Protein AF-A0A4S2S7C1-F1 (afdb_monomer_lite)

Structure (mmCIF, N/CA/C/O backbone):
data_AF-A0A4S2S7C1-F1
#
_entry.id   AF-A0A4S2S7C1-F1
#
loop_
_atom_site.group_PDB
_atom_site.id
_atom_site.type_symbol
_atom_site.label_atom_id
_atom_site.label_alt_id
_atom_site.label_comp_id
_atom_site.label_asym_id
_atom_site.label_entity_id
_atom_site.label_seq_id
_atom_site.pdbx_PDB_ins_code
_atom_site.Cartn_x
_atom_site.Cartn_y
_atom_site.Cartn_z
_atom_site.occupancy
_atom_site.B_iso_or_equiv
_atom_site.auth_seq_id
_atom_site.auth_comp_id
_atom_site.auth_asym_id
_atom_site.auth_atom_id
_atom_site.pdbx_PDB_model_num
ATOM 1 N N . MET A 1 1 ? -35.360 20.793 22.274 1.00 50.06 1 MET A N 1
ATOM 2 C CA . MET A 1 1 ? -34.956 19.412 21.941 1.00 50.06 1 MET A CA 1
ATOM 3 C C . MET A 1 1 ? -34.858 19.303 20.435 1.00 50.06 1 MET A C 1
ATOM 5 O O . MET A 1 1 ? -35.855 19.559 19.777 1.00 50.06 1 MET A O 1
ATOM 9 N N . ASN A 1 2 ? -33.637 19.078 19.943 1.00 40.66 2 ASN A N 1
ATOM 10 C CA . ASN A 1 2 ? -33.251 18.377 18.708 1.00 40.66 2 ASN A CA 1
ATOM 11 C C . ASN A 1 2 ? -31.873 18.893 18.276 1.00 40.66 2 ASN A C 1
ATOM 13 O O . ASN A 1 2 ? -31.754 19.742 17.398 1.00 40.66 2 ASN A O 1
ATOM 17 N N . SER A 1 3 ? -30.826 18.381 18.925 1.00 40.19 3 SER A N 1
ATOM 18 C CA . SER A 1 3 ? -29.478 18.445 18.367 1.00 40.19 3 SER A CA 1
ATOM 19 C C . SER A 1 3 ? -29.364 17.330 17.333 1.00 40.19 3 SER A C 1
ATOM 21 O O . SER A 1 3 ? -29.30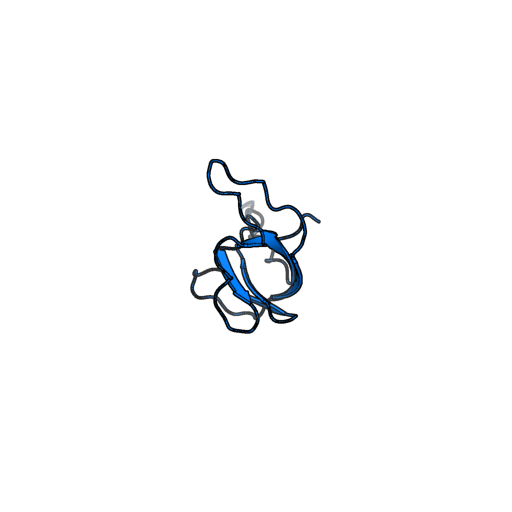4 16.156 17.689 1.00 40.19 3 SER A O 1
ATOM 23 N N . SER A 1 4 ? -29.382 17.699 16.053 1.00 45.31 4 SER A N 1
ATOM 24 C CA . SER A 1 4 ? -28.995 16.814 14.955 1.00 45.31 4 SER A CA 1
ATOM 25 C C . SER A 1 4 ? -27.488 16.588 15.056 1.00 45.31 4 SER A C 1
ATOM 27 O O . SER A 1 4 ? -26.705 17.422 14.606 1.00 45.31 4 SER A O 1
ATOM 29 N N . ALA A 1 5 ? -27.072 15.495 15.696 1.00 47.72 5 ALA A N 1
ATOM 30 C CA . ALA A 1 5 ? -25.692 15.041 15.611 1.00 47.72 5 ALA A CA 1
ATOM 31 C C . ALA A 1 5 ? -25.411 14.679 14.147 1.00 47.72 5 ALA A C 1
ATOM 33 O O . ALA A 1 5 ? -26.130 13.873 13.555 1.00 47.72 5 ALA A O 1
ATOM 34 N N . ALA A 1 6 ? -24.399 15.311 13.551 1.00 49.88 6 ALA A N 1
ATOM 35 C CA . ALA A 1 6 ? -23.864 14.879 12.267 1.00 49.88 6 ALA A CA 1
ATOM 36 C C . ALA A 1 6 ? -23.532 13.375 12.347 1.00 49.88 6 ALA A C 1
ATOM 38 O O . ALA A 1 6 ? -23.089 12.928 13.412 1.00 49.88 6 ALA A O 1
ATOM 39 N N . PRO A 1 7 ? -23.739 12.584 11.278 1.00 48.06 7 PRO A N 1
ATOM 40 C CA . PRO A 1 7 ? -23.293 11.198 11.284 1.00 48.06 7 PRO A CA 1
ATOM 41 C C . PRO A 1 7 ? -21.798 11.187 11.625 1.00 48.06 7 PRO A C 1
ATOM 43 O O . PRO A 1 7 ? -21.010 11.888 10.985 1.00 48.06 7 PRO A O 1
ATOM 46 N N . GLY A 1 8 ? -21.418 10.456 12.679 1.00 48.97 8 GLY A N 1
ATOM 47 C CA . GLY A 1 8 ? -20.011 10.241 13.016 1.00 48.97 8 GLY A CA 1
ATOM 48 C C . GLY A 1 8 ? -19.261 9.676 11.804 1.00 48.97 8 GLY A C 1
ATOM 49 O O . GLY A 1 8 ? -19.904 9.128 10.902 1.00 48.97 8 GLY A O 1
ATOM 50 N N . PRO A 1 9 ? -17.925 9.822 11.730 1.00 54.22 9 PRO A N 1
ATOM 51 C CA . PRO A 1 9 ? -17.177 9.284 10.601 1.00 54.22 9 PRO A CA 1
ATOM 52 C C . PRO A 1 9 ? -17.525 7.802 10.450 1.00 54.22 9 PRO A C 1
ATOM 54 O O . PRO A 1 9 ? -17.468 7.051 11.425 1.00 54.22 9 PRO A O 1
ATOM 57 N N . ALA A 1 10 ? -17.941 7.400 9.246 1.00 61.81 10 ALA A N 1
ATOM 58 C CA . ALA A 1 10 ? -18.124 5.991 8.932 1.00 61.81 10 ALA A CA 1
ATOM 59 C C . ALA A 1 10 ? -16.848 5.243 9.341 1.00 61.81 10 ALA A C 1
ATOM 61 O O . ALA A 1 10 ? -15.743 5.739 9.100 1.00 61.81 10 ALA A O 1
ATOM 62 N N . ALA A 1 11 ? -17.002 4.097 10.008 1.00 73.31 11 ALA A N 1
ATOM 63 C CA . ALA A 1 11 ? -15.862 3.289 10.418 1.00 73.31 11 ALA A CA 1
ATOM 64 C C . ALA A 1 11 ? -14.971 3.006 9.198 1.00 73.31 11 ALA A C 1
ATOM 66 O O . ALA A 1 11 ? -15.478 2.722 8.108 1.00 73.31 11 ALA A O 1
ATOM 67 N N . ALA A 1 12 ? -13.655 3.139 9.373 1.00 81.75 12 ALA A N 1
ATOM 68 C CA . ALA A 1 12 ? -12.702 2.845 8.313 1.00 81.75 12 ALA A CA 1
ATOM 69 C C . ALA A 1 12 ? -12.902 1.395 7.824 1.00 81.75 12 ALA A C 1
ATOM 71 O O . ALA A 1 12 ? -13.114 0.515 8.657 1.00 81.75 12 ALA A O 1
ATOM 72 N N . PRO A 1 13 ? -12.840 1.123 6.507 1.00 91.44 13 PRO A N 1
ATOM 73 C CA . PRO A 1 13 ? -12.889 -0.238 5.989 1.00 91.44 13 PRO A CA 1
ATOM 74 C C . PRO A 1 13 ? -11.845 -1.147 6.644 1.00 91.44 13 PRO A C 1
ATOM 76 O O . PRO A 1 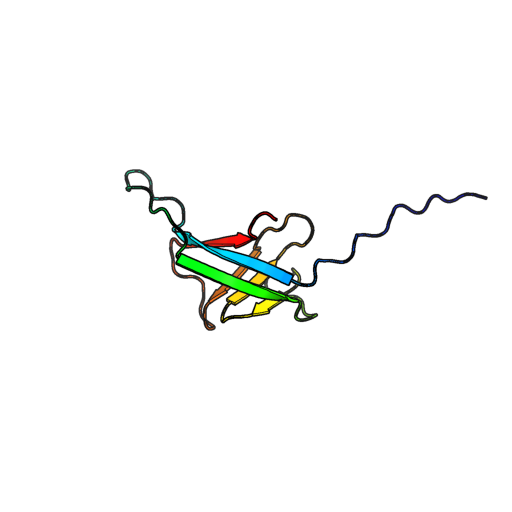13 ? -10.689 -0.752 6.799 1.00 91.44 13 PRO A O 1
ATOM 79 N N . ASP A 1 14 ? -12.239 -2.385 6.947 1.00 95.44 14 ASP A N 1
ATOM 80 C CA . ASP A 1 14 ? -11.360 -3.383 7.576 1.00 95.44 14 ASP A CA 1
ATOM 81 C C . ASP A 1 14 ? -10.357 -4.007 6.598 1.00 95.44 14 ASP A C 1
ATOM 83 O O . ASP A 1 14 ? -9.408 -4.677 7.009 1.00 95.44 14 ASP A O 1
ATOM 87 N N . ARG A 1 15 ? -10.572 -3.837 5.288 1.00 97.06 15 ARG A N 1
ATOM 88 C CA . ARG A 1 15 ? -9.721 -4.415 4.245 1.00 97.06 15 ARG A CA 1
ATOM 89 C C . ARG A 1 15 ? -9.715 -3.595 2.965 1.00 97.06 15 ARG A C 1
ATOM 91 O O . ARG A 1 15 ? -10.728 -3.002 2.592 1.00 97.06 15 ARG A O 1
ATOM 98 N N . TYR A 1 16 ? -8.604 -3.682 2.245 1.00 98.12 16 TYR A N 1
ATOM 99 C CA . TYR A 1 16 ? -8.437 -3.129 0.906 1.00 98.12 16 TYR A CA 1
ATOM 100 C C . TYR A 1 16 ? -7.755 -4.128 -0.017 1.00 98.12 16 TYR A C 1
ATOM 102 O O . TYR A 1 16 ? -6.988 -4.981 0.419 1.00 98.12 16 TYR A O 1
ATOM 110 N N . THR A 1 17 ? -8.009 -3.981 -1.314 1.00 98.31 17 THR A N 1
ATOM 111 C CA . THR A 1 17 ? -7.153 -4.570 -2.343 1.00 98.31 17 THR A CA 1
ATOM 112 C C . THR A 1 17 ? -6.169 -3.503 -2.800 1.00 98.31 17 THR A C 1
ATOM 114 O O . THR A 1 17 ? -6.586 -2.478 -3.336 1.00 98.31 17 THR A O 1
ATOM 117 N N . VAL A 1 18 ? -4.878 -3.730 -2.579 1.00 98.12 18 VAL A N 1
ATOM 118 C CA . VAL A 1 18 ? -3.791 -2.863 -3.044 1.00 98.12 18 VAL A CA 1
ATOM 119 C C . VAL A 1 18 ? -3.238 -3.427 -4.346 1.00 98.12 18 VAL A C 1
ATOM 121 O O . VAL A 1 18 ? -3.001 -4.626 -4.477 1.00 98.12 18 VAL A O 1
ATOM 124 N N . VAL A 1 19 ? -3.028 -2.557 -5.326 1.00 97.88 19 VAL A N 1
ATOM 125 C CA . VAL A 1 19 ? -2.485 -2.896 -6.637 1.00 97.88 19 VAL A CA 1
ATOM 126 C C . VAL A 1 19 ? -1.176 -2.150 -6.831 1.00 97.88 19 VAL A C 1
ATOM 128 O O . VAL A 1 19 ? -1.143 -0.921 -6.790 1.00 97.88 19 VAL A O 1
ATOM 131 N N . LEU A 1 20 ? -0.105 -2.901 -7.077 1.00 96.81 20 LEU A N 1
ATOM 132 C CA . LEU A 1 20 ? 1.188 -2.362 -7.474 1.00 96.81 20 LEU A CA 1
ATOM 133 C C . LEU A 1 20 ? 1.266 -2.307 -8.994 1.00 96.81 20 LEU A C 1
ATOM 135 O O . LEU A 1 20 ? 0.960 -3.285 -9.687 1.00 96.81 20 LEU A O 1
ATOM 139 N N . ARG A 1 21 ? 1.686 -1.163 -9.519 1.00 95.25 21 ARG A N 1
ATOM 140 C CA . ARG A 1 21 ? 1.809 -0.904 -10.955 1.00 95.25 21 ARG A CA 1
ATOM 141 C C . ARG A 1 21 ? 3.107 -0.155 -11.227 1.00 95.25 21 ARG A C 1
ATOM 143 O O . ARG A 1 21 ? 3.653 0.462 -10.311 1.00 95.25 21 ARG A O 1
ATOM 150 N N . PRO A 1 22 ? 3.605 -0.162 -12.471 1.00 93.69 22 PRO A N 1
ATOM 151 C CA . PRO A 1 22 ? 4.639 0.783 -12.845 1.00 93.69 22 PRO A CA 1
ATOM 152 C C . PRO A 1 22 ? 4.112 2.210 -12.651 1.00 93.69 22 PRO A C 1
ATOM 154 O O . PRO A 1 22 ? 2.950 2.495 -12.950 1.00 93.69 22 PRO A O 1
ATOM 157 N N . GLY A 1 23 ? 4.968 3.090 -12.151 1.00 87.25 23 GLY A N 1
ATOM 158 C CA . GLY A 1 23 ? 4.731 4.523 -12.116 1.00 87.25 23 GLY A CA 1
ATOM 159 C C . GLY A 1 23 ? 4.703 5.121 -13.520 1.00 87.25 23 GLY A C 1
ATOM 160 O O . GLY A 1 23 ? 4.914 4.434 -14.527 1.00 87.25 23 GLY A O 1
ATOM 161 N N . LEU A 1 24 ? 4.424 6.422 -13.587 1.00 79.69 24 LEU A N 1
ATOM 162 C CA . LEU A 1 24 ? 4.467 7.148 -14.852 1.00 79.69 24 LEU A CA 1
ATOM 163 C C . LEU A 1 24 ? 5.857 7.015 -15.478 1.00 79.69 24 LEU A C 1
ATOM 165 O O . LEU A 1 24 ? 6.871 7.014 -14.784 1.00 79.69 24 LEU A O 1
ATOM 169 N N . ALA A 1 25 ? 5.890 6.873 -16.802 1.00 73.69 25 ALA A N 1
ATOM 170 C CA . ALA A 1 25 ? 7.154 6.922 -17.512 1.00 73.69 25 ALA A CA 1
ATOM 171 C C . ALA A 1 25 ? 7.748 8.327 -17.394 1.00 73.69 25 ALA A C 1
ATOM 173 O O . ALA A 1 25 ? 7.025 9.321 -17.500 1.00 73.69 25 ALA A O 1
ATOM 174 N N . GLU A 1 26 ? 9.067 8.381 -17.242 1.00 73.44 26 GLU A N 1
ATOM 175 C CA . GLU A 1 26 ? 9.823 9.618 -17.389 1.00 73.44 26 GLU A CA 1
ATOM 176 C C . GLU A 1 26 ? 9.531 10.270 -18.754 1.00 73.44 26 GLU A C 1
ATOM 178 O O . GLU A 1 26 ? 9.232 9.560 -19.727 1.00 73.44 26 GLU A O 1
ATOM 183 N N . PRO A 1 27 ? 9.633 11.604 -18.872 1.00 72.44 27 PRO A N 1
ATOM 184 C CA . PRO A 1 27 ? 9.429 12.303 -20.136 1.00 72.44 27 PRO A CA 1
ATOM 185 C C . PRO A 1 27 ? 10.290 11.706 -21.264 1.00 72.44 27 PRO A C 1
ATOM 187 O O . PRO A 1 27 ? 11.513 11.653 -21.167 1.00 72.44 27 PRO A O 1
ATOM 190 N N . GLY A 1 28 ? 9.647 11.243 -22.342 1.00 72.88 28 GLY A N 1
ATOM 191 C CA . GLY A 1 28 ? 10.310 10.581 -23.479 1.00 72.88 28 GLY A CA 1
ATOM 192 C C . GLY A 1 28 ? 10.449 9.055 -23.360 1.00 72.88 28 GLY A C 1
ATOM 193 O O . GLY A 1 28 ? 10.875 8.406 -24.314 1.00 72.88 28 GLY A O 1
ATOM 194 N N . GLY A 1 29 ? 10.058 8.464 -22.228 1.00 68.38 29 GLY A N 1
ATOM 195 C CA . GLY A 1 29 ? 9.990 7.019 -22.028 1.00 68.38 29 GLY A CA 1
ATOM 196 C C . GLY A 1 29 ? 8.685 6.400 -22.539 1.00 68.38 29 GLY A C 1
ATOM 197 O O . GLY A 1 29 ? 7.630 7.034 -22.569 1.00 68.38 29 GLY A O 1
ATOM 198 N N . SER A 1 30 ? 8.733 5.118 -22.913 1.00 69.81 30 SER A N 1
ATOM 199 C CA . SER A 1 30 ? 7.511 4.362 -23.217 1.00 69.81 30 SER A CA 1
ATOM 200 C C . SER A 1 30 ? 6.728 4.072 -21.927 1.00 69.81 30 SER A C 1
ATOM 202 O O . SER A 1 30 ? 7.330 3.583 -20.966 1.00 69.81 30 SER A O 1
ATOM 204 N N . PRO A 1 31 ? 5.401 4.312 -21.885 1.00 68.88 31 PRO A N 1
ATOM 205 C CA . PRO A 1 31 ? 4.580 4.006 -20.719 1.00 68.88 31 PRO A CA 1
ATOM 206 C C . PRO A 1 31 ? 4.693 2.531 -20.342 1.00 68.88 31 PRO A C 1
ATOM 208 O O . PRO A 1 31 ? 4.319 1.653 -21.123 1.00 68.88 31 PRO A O 1
ATOM 211 N N . ARG A 1 32 ? 5.161 2.250 -19.125 1.00 75.50 32 ARG A N 1
ATOM 212 C CA . ARG A 1 32 ? 5.053 0.909 -18.553 1.00 75.50 32 ARG A CA 1
ATOM 213 C C . ARG A 1 32 ? 3.611 0.729 -18.088 1.00 75.50 32 ARG A C 1
ATOM 215 O O . ARG A 1 32 ? 3.102 1.520 -17.303 1.00 75.50 32 ARG A O 1
ATOM 222 N N . ARG A 1 33 ? 2.925 -0.278 -18.625 1.00 76.94 33 ARG A N 1
ATOM 223 C CA . ARG A 1 33 ? 1.518 -0.566 -18.317 1.00 76.94 33 ARG A CA 1
ATOM 224 C C . ARG A 1 33 ? 1.391 -1.948 -17.695 1.00 76.94 33 ARG A C 1
ATOM 226 O O . ARG A 1 33 ? 2.191 -2.830 -17.985 1.00 76.94 33 ARG A O 1
ATOM 233 N N . GLY A 1 34 ? 0.350 -2.127 -16.888 1.00 86.56 34 GLY A N 1
ATOM 234 C CA . GLY A 1 34 ? -0.023 -3.418 -16.315 1.00 86.56 34 GLY A CA 1
ATOM 235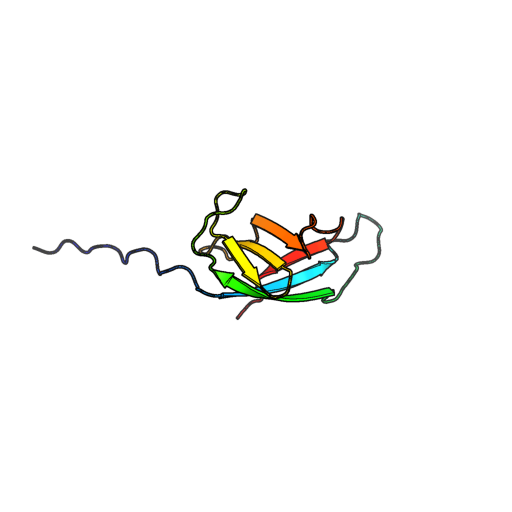 C C . GLY A 1 34 ? -0.107 -3.408 -14.793 1.00 86.56 34 GLY A C 1
ATOM 236 O O . GLY A 1 34 ? 0.160 -2.399 -14.141 1.00 86.56 34 GLY A O 1
ATOM 237 N N . VAL A 1 35 ? -0.522 -4.550 -14.253 1.00 92.06 35 VAL A N 1
ATOM 238 C CA . VAL A 1 35 ? -0.481 -4.864 -12.823 1.00 92.06 35 VAL A CA 1
ATOM 239 C C . VAL A 1 35 ? 0.762 -5.703 -12.574 1.00 92.06 35 VAL A C 1
ATOM 241 O O . VAL A 1 35 ? 0.989 -6.683 -13.278 1.00 92.06 35 VAL A O 1
ATOM 244 N N . LEU A 1 36 ? 1.564 -5.302 -11.592 1.00 93.75 36 LEU A N 1
ATOM 245 C CA . LEU A 1 36 ? 2.758 -6.034 -11.172 1.00 93.75 36 LEU A CA 1
ATOM 246 C C . LEU A 1 36 ? 2.420 -7.017 -10.054 1.00 93.75 36 LEU A C 1
ATOM 248 O O . LEU A 1 36 ? 2.888 -8.150 -10.060 1.00 93.75 36 LEU A O 1
ATOM 252 N N . ARG A 1 37 ? 1.585 -6.577 -9.107 1.00 95.06 37 ARG A N 1
ATOM 253 C CA . ARG A 1 37 ? 1.095 -7.381 -7.984 1.00 95.06 37 ARG A CA 1
ATOM 254 C C . ARG A 1 37 ? -0.253 -6.848 -7.523 1.00 95.06 37 ARG A C 1
ATOM 256 O O . ARG A 1 37 ? -0.512 -5.647 -7.596 1.00 95.06 37 ARG A O 1
ATOM 263 N N . THR A 1 38 ? -1.069 -7.740 -6.995 1.00 97.06 38 THR A N 1
ATOM 264 C CA . THR A 1 38 ? -2.254 -7.404 -6.212 1.00 97.06 38 THR A CA 1
ATOM 265 C C . THR A 1 38 ? -2.094 -8.041 -4.841 1.00 97.06 38 THR A C 1
ATOM 267 O O . THR A 1 38 ? -1.528 -9.129 -4.752 1.00 97.06 38 THR A O 1
ATOM 270 N N . ALA A 1 39 ? -2.535 -7.345 -3.799 1.00 98.00 39 ALA A N 1
ATOM 271 C CA . ALA A 1 39 ? -2.495 -7.833 -2.433 1.00 98.00 39 ALA A CA 1
ATOM 272 C C . ALA A 1 39 ? -3.787 -7.480 -1.693 1.00 98.00 39 ALA A C 1
ATOM 274 O O . ALA A 1 39 ? -4.223 -6.324 -1.719 1.00 98.00 39 ALA A O 1
ATOM 275 N N . LEU A 1 40 ? -4.383 -8.453 -1.012 1.00 98.44 40 LEU A N 1
ATOM 276 C CA . LEU A 1 40 ? -5.416 -8.190 -0.018 1.00 98.44 40 LEU A CA 1
ATOM 277 C C . LEU A 1 40 ? -4.752 -7.826 1.314 1.00 98.44 40 LEU A C 1
ATOM 279 O O . LEU A 1 40 ? -3.995 -8.615 1.875 1.00 98.44 40 LEU A O 1
ATOM 283 N N . VAL A 1 41 ? -5.065 -6.642 1.837 1.00 98.56 41 VAL A N 1
ATOM 284 C CA . VAL A 1 41 ? -4.529 -6.141 3.109 1.00 98.56 41 VAL A CA 1
ATOM 285 C C . VAL A 1 41 ? -5.657 -5.891 4.102 1.00 98.56 41 VAL A C 1
ATOM 287 O O . VAL A 1 41 ? -6.741 -5.441 3.721 1.00 98.56 41 VAL A O 1
ATOM 290 N N . GLN A 1 42 ? -5.410 -6.182 5.376 1.00 98.50 42 GLN A N 1
ATOM 291 C CA . GLN A 1 42 ? -6.379 -6.033 6.463 1.00 98.50 42 GLN A CA 1
ATOM 292 C C . GLN A 1 42 ? -5.882 -5.026 7.492 1.00 98.50 42 GLN A C 1
ATOM 294 O O . GLN A 1 42 ? -4.674 -4.904 7.696 1.00 98.50 42 GLN A O 1
ATOM 299 N N . ALA A 1 43 ? -6.809 -4.312 8.129 1.00 97.81 43 ALA A N 1
ATOM 300 C CA . ALA A 1 43 ? -6.491 -3.351 9.174 1.00 97.81 43 ALA A CA 1
ATOM 301 C C . ALA A 1 43 ? -5.721 -4.045 10.301 1.00 97.81 43 ALA A C 1
ATOM 303 O O . ALA A 1 43 ? -6.142 -5.090 10.797 1.00 97.81 43 ALA A O 1
ATOM 304 N N . THR A 1 44 ? -4.604 -3.458 10.723 1.00 97.50 44 THR A N 1
ATOM 305 C CA . THR A 1 44 ? -3.809 -4.006 11.831 1.00 97.50 44 THR A CA 1
ATOM 306 C C . THR A 1 44 ? -4.242 -3.457 13.188 1.00 97.50 44 THR A C 1
ATOM 308 O O . THR A 1 44 ? -3.793 -3.961 14.210 1.00 97.50 44 THR A O 1
ATOM 311 N N . GLY A 1 45 ? -5.083 -2.416 13.204 1.00 96.88 45 GLY A N 1
ATOM 312 C CA . GLY A 1 45 ? -5.451 -1.660 14.408 1.00 96.88 45 GLY A CA 1
ATOM 313 C C . GLY A 1 45 ? -4.434 -0.586 14.812 1.00 96.88 45 GLY A C 1
ATOM 314 O O . GLY A 1 45 ? -4.688 0.168 15.744 1.00 96.88 45 GLY A O 1
ATOM 315 N N . GLU A 1 46 ? -3.321 -0.479 14.084 1.00 97.25 46 GLU A N 1
ATOM 316 C CA . GLU A 1 46 ? -2.221 0.445 14.372 1.00 97.25 46 GLU A CA 1
ATOM 317 C C . GLU A 1 46 ? -2.179 1.597 13.361 1.00 97.25 46 GLU A C 1
ATOM 319 O O . GLU A 1 46 ? -2.704 1.493 12.249 1.00 97.25 46 GLU A O 1
ATOM 324 N N . PHE A 1 47 ? -1.500 2.683 13.726 1.00 97.06 47 PHE A N 1
ATOM 325 C CA . PHE A 1 47 ? -1.119 3.736 12.786 1.00 97.06 47 PHE A CA 1
ATOM 326 C C . PHE A 1 47 ? 0.284 3.478 12.250 1.00 97.06 47 PHE A C 1
ATOM 328 O O . PHE A 1 47 ? 1.176 3.021 12.967 1.00 97.06 47 PHE A O 1
ATOM 335 N N . GLY A 1 48 ? 0.478 3.767 10.970 1.00 96.75 48 GLY A N 1
ATOM 336 C CA . GLY A 1 48 ? 1.775 3.653 10.339 1.00 96.75 48 GLY A CA 1
ATOM 337 C C . GLY A 1 48 ? 2.622 4.917 10.428 1.00 96.75 48 GLY A C 1
ATOM 338 O O . GLY A 1 48 ? 2.266 5.897 11.082 1.00 96.75 48 GLY A O 1
ATOM 339 N N . ALA A 1 49 ? 3.774 4.890 9.760 1.00 95.06 49 ALA A N 1
ATOM 340 C CA . ALA A 1 49 ? 4.764 5.962 9.854 1.00 95.06 49 ALA A CA 1
ATOM 341 C C . ALA A 1 49 ? 4.291 7.251 9.165 1.00 95.06 49 ALA A C 1
ATOM 343 O O . ALA A 1 49 ? 4.738 8.335 9.534 1.00 95.06 49 ALA A O 1
ATOM 344 N N . SER A 1 50 ? 3.363 7.144 8.207 1.00 96.81 50 SER A N 1
ATOM 345 C CA . SER A 1 50 ? 2.712 8.303 7.587 1.00 96.81 50 SER A CA 1
ATOM 346 C C . SER A 1 50 ? 1.671 8.975 8.492 1.00 96.81 50 SER A C 1
ATOM 348 O O . SER A 1 50 ? 1.177 10.048 8.156 1.00 96.81 50 SER A O 1
ATOM 350 N N . GLY A 1 51 ? 1.317 8.361 9.629 1.00 97.31 51 GLY A N 1
ATOM 351 C CA . GLY A 1 51 ? 0.250 8.828 10.516 1.00 97.31 51 GLY A CA 1
ATOM 352 C C . GLY A 1 51 ? -1.155 8.362 10.116 1.00 97.31 51 GLY A C 1
ATOM 353 O O . GLY A 1 51 ? -2.122 8.746 10.770 1.00 97.31 51 GLY A O 1
ATOM 354 N N . TYR A 1 52 ? -1.282 7.519 9.088 1.00 97.69 52 TYR A N 1
ATOM 355 C CA . TYR A 1 52 ? -2.551 6.921 8.661 1.00 97.69 52 TYR A CA 1
ATOM 356 C C . TYR A 1 52 ? -2.705 5.474 9.154 1.00 97.69 52 TYR A C 1
ATOM 358 O O . TYR A 1 52 ? -1.702 4.835 9.486 1.00 97.69 52 TYR A O 1
ATOM 366 N N . PRO A 1 53 ? -3.939 4.936 9.231 1.00 98.19 53 PRO A N 1
ATOM 367 C CA . PRO A 1 53 ? -4.165 3.550 9.623 1.00 98.19 53 PRO A CA 1
ATOM 368 C C . PRO A 1 53 ? -3.374 2.569 8.756 1.00 98.19 53 PRO A C 1
ATOM 370 O O . PRO A 1 53 ? -3.317 2.699 7.530 1.00 98.19 53 PRO A O 1
ATOM 373 N N . ARG A 1 54 ? -2.775 1.578 9.412 1.00 98.50 54 ARG A N 1
ATOM 374 C CA . ARG A 1 54 ? -1.950 0.558 8.780 1.00 98.50 54 ARG A CA 1
ATOM 375 C C . ARG A 1 54 ? -2.774 -0.666 8.406 1.00 98.50 54 ARG A C 1
ATOM 377 O O . ARG A 1 54 ? -3.561 -1.192 9.194 1.00 98.50 54 ARG A O 1
ATOM 384 N N . TYR A 1 55 ? -2.513 -1.150 7.200 1.00 98.62 55 TYR A N 1
ATOM 385 C CA . TYR A 1 55 ? -3.065 -2.371 6.645 1.00 98.62 55 TYR A CA 1
ATOM 386 C C . TYR A 1 55 ? -1.931 -3.298 6.225 1.00 98.62 55 TYR A C 1
ATOM 388 O O . TYR A 1 55 ? -0.941 -2.839 5.659 1.00 98.62 55 TYR A O 1
ATOM 396 N N . ALA A 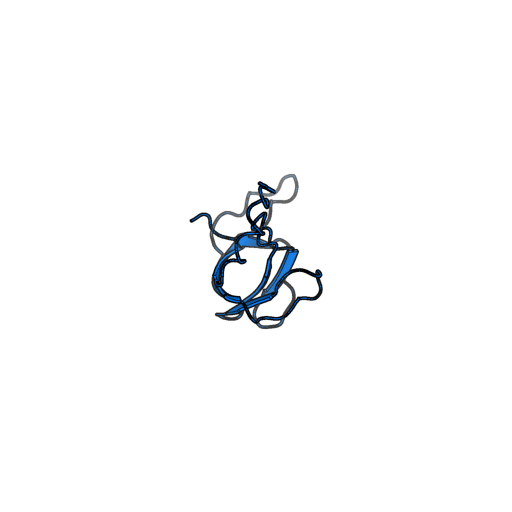1 56 ? -2.062 -4.597 6.475 1.00 98.56 56 ALA A N 1
ATOM 397 C CA . ALA A 1 56 ? -1.056 -5.577 6.085 1.00 98.56 56 ALA A CA 1
ATOM 398 C C . ALA A 1 56 ? -1.688 -6.874 5.575 1.00 98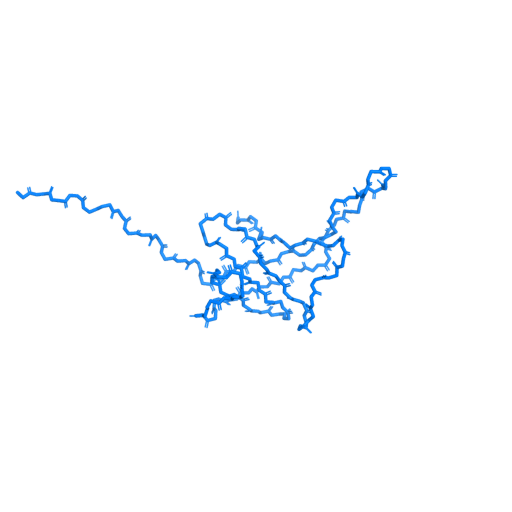.56 56 ALA A C 1
ATOM 400 O O . ALA A 1 56 ? -2.764 -7.276 6.017 1.00 98.56 56 ALA A O 1
ATOM 401 N N . GLY A 1 57 ? -1.018 -7.527 4.632 1.00 98.44 57 GLY A N 1
ATOM 402 C CA . GLY A 1 57 ? -1.444 -8.806 4.076 1.00 98.44 57 GLY A CA 1
ATOM 403 C C . GLY A 1 57 ? -0.677 -9.151 2.807 1.00 98.44 57 GLY A C 1
ATOM 404 O O . GLY A 1 57 ? -0.215 -8.269 2.090 1.00 98.44 57 GLY A O 1
ATOM 405 N N . GLU A 1 58 ? -0.492 -10.448 2.562 1.00 98.12 58 GLU A N 1
ATOM 406 C CA . GLU A 1 58 ? 0.138 -10.969 1.339 1.00 98.12 58 GLU A CA 1
ATOM 407 C C . GLU A 1 58 ? 1.486 -10.306 1.003 1.00 98.12 58 GLU A C 1
ATOM 409 O O . GLU A 1 58 ? 1.779 -10.035 -0.158 1.00 98.12 58 GLU A O 1
ATOM 414 N N . GLY A 1 59 ? 2.304 -10.019 2.024 1.00 97.50 59 GLY A N 1
ATOM 415 C CA . GLY A 1 59 ? 3.617 -9.378 1.880 1.00 97.50 59 GLY A CA 1
ATOM 416 C C . GLY A 1 59 ? 3.576 -7.872 1.599 1.00 97.50 59 GLY A C 1
ATOM 417 O O . GLY A 1 59 ? 4.624 -7.266 1.419 1.00 97.50 59 GLY A O 1
ATOM 418 N N . VAL A 1 60 ? 2.404 -7.239 1.582 1.00 98.31 60 VAL A N 1
ATOM 419 C CA . VAL A 1 60 ? 2.259 -5.785 1.449 1.00 98.31 60 VAL A CA 1
ATOM 420 C C . VAL A 1 60 ? 1.830 -5.194 2.785 1.00 98.31 60 VAL A C 1
ATOM 422 O O . VAL A 1 60 ? 0.912 -5.700 3.430 1.00 98.31 60 VAL A O 1
ATOM 425 N N . GLN A 1 61 ? 2.475 -4.102 3.187 1.00 98.62 61 GLN A N 1
ATOM 426 C CA . GLN A 1 61 ? 2.000 -3.229 4.255 1.00 98.62 61 GLN A CA 1
ATOM 427 C C . GLN A 1 61 ? 1.765 -1.845 3.663 1.00 98.62 61 GLN A C 1
ATOM 429 O O . GLN A 1 61 ? 2.658 -1.300 3.021 1.00 98.62 61 GLN A O 1
ATOM 434 N N . ALA A 1 62 ? 0.583 -1.284 3.878 1.00 98.44 62 ALA A N 1
ATOM 435 C CA . ALA A 1 62 ? 0.187 0.011 3.355 1.00 98.44 62 ALA A CA 1
ATOM 436 C C . ALA A 1 62 ? -0.453 0.852 4.457 1.00 98.44 62 ALA A C 1
ATOM 438 O O . ALA A 1 62 ? -1.350 0.388 5.161 1.00 98.44 62 ALA A O 1
ATOM 439 N N . ASP A 1 63 ? -0.019 2.099 4.567 1.00 98.50 63 ASP A N 1
ATOM 440 C CA . ASP A 1 63 ? -0.698 3.103 5.369 1.00 98.50 63 ASP A CA 1
ATOM 441 C C . ASP A 1 63 ? -1.685 3.819 4.430 1.00 98.50 63 ASP A C 1
ATOM 443 O O . ASP A 1 63 ? -1.274 4.336 3.388 1.00 98.50 63 ASP A O 1
ATOM 447 N N . ILE A 1 64 ? -2.987 3.779 4.732 1.00 98.44 64 ILE A N 1
ATOM 448 C CA . ILE A 1 64 ? -4.049 4.188 3.792 1.00 98.44 64 ILE A CA 1
ATOM 449 C C . ILE A 1 64 ? -4.959 5.215 4.456 1.00 98.44 64 ILE A C 1
ATOM 451 O O . ILE A 1 64 ? -5.492 4.945 5.531 1.00 98.44 64 ILE A O 1
ATOM 455 N N . ASP A 1 65 ? -5.207 6.348 3.793 1.00 97.12 65 ASP A N 1
ATOM 456 C CA . ASP A 1 65 ? -6.273 7.270 4.192 1.00 97.12 65 ASP A CA 1
ATOM 457 C C . ASP A 1 65 ? -7.644 6.632 3.899 1.00 97.12 65 ASP A C 1
ATOM 459 O O . ASP A 1 65 ? -8.020 6.500 2.730 1.00 97.12 65 ASP A O 1
ATOM 463 N N . PRO A 1 66 ? -8.450 6.270 4.916 1.00 94.94 66 PRO A N 1
ATOM 464 C CA . PRO A 1 66 ? -9.735 5.619 4.686 1.00 94.94 66 PRO A CA 1
ATOM 465 C C . PRO A 1 66 ? -10.769 6.520 4.004 1.00 94.94 66 PRO A C 1
ATOM 467 O O . PRO A 1 66 ? -11.756 6.018 3.465 1.00 94.94 66 PRO A O 1
ATOM 470 N N . ARG A 1 67 ? -10.573 7.846 4.042 1.00 93.44 67 ARG A N 1
ATOM 471 C CA . ARG A 1 67 ? -11.492 8.820 3.443 1.00 93.44 67 ARG A CA 1
ATOM 472 C C . ARG A 1 67 ? -11.268 8.948 1.945 1.00 93.44 67 ARG A C 1
ATOM 474 O O . ARG A 1 67 ? -12.236 8.966 1.192 1.00 93.44 67 ARG A O 1
ATOM 481 N N . THR A 1 68 ? -10.010 9.065 1.523 1.00 95.12 68 THR A N 1
ATOM 482 C CA . THR A 1 68 ? -9.647 9.270 0.109 1.00 95.12 68 THR A CA 1
ATOM 483 C C . THR A 1 68 ? -9.208 7.991 -0.596 1.00 95.12 68 THR A C 1
ATOM 485 O O . THR A 1 68 ? -9.135 7.974 -1.821 1.00 95.12 68 THR A O 1
ATOM 488 N N . ARG A 1 69 ? -8.951 6.914 0.158 1.00 96.25 69 ARG A N 1
ATOM 489 C CA . ARG A 1 69 ? -8.351 5.652 -0.311 1.00 96.25 69 ARG A CA 1
ATOM 490 C C . ARG A 1 69 ? -6.940 5.834 -0.887 1.00 96.25 69 ARG A C 1
ATOM 492 O O . ARG A 1 69 ? -6.469 4.983 -1.643 1.00 96.25 69 ARG A O 1
ATOM 499 N N . THR A 1 70 ? -6.263 6.923 -0.529 1.00 97.19 70 THR A N 1
ATOM 500 C CA . THR A 1 70 ? -4.877 7.183 -0.931 1.00 97.19 70 THR A CA 1
ATOM 501 C C . THR A 1 70 ? -3.933 6.273 -0.152 1.00 97.19 70 THR A C 1
ATOM 503 O O . THR A 1 70 ? -4.093 6.096 1.055 1.00 97.19 70 THR A O 1
ATOM 506 N N . VAL A 1 71 ? -2.957 5.680 -0.845 1.00 98.00 71 VAL A N 1
ATOM 507 C CA . VAL A 1 71 ? -1.843 4.964 -0.208 1.00 98.00 71 VAL A CA 1
ATOM 508 C C . VAL A 1 71 ? -0.766 5.988 0.133 1.00 98.00 71 VAL A C 1
ATOM 510 O O . VAL A 1 71 ? -0.147 6.555 -0.762 1.00 98.00 71 VAL A O 1
ATOM 513 N N . GLU A 1 72 ? -0.560 6.219 1.422 1.00 97.81 72 GLU A N 1
ATOM 514 C CA . GLU A 1 72 ? 0.298 7.284 1.958 1.00 97.81 72 GLU A CA 1
ATOM 515 C C . GLU A 1 72 ? 1.724 6.783 2.222 1.00 97.81 72 GLU A C 1
ATOM 517 O O . GLU A 1 72 ? 2.695 7.528 2.115 1.00 97.81 72 GLU A O 1
ATOM 522 N N . ALA A 1 73 ? 1.866 5.492 2.532 1.00 97.69 73 ALA A N 1
ATOM 523 C CA . ALA A 1 73 ? 3.146 4.793 2.585 1.00 97.69 73 ALA A CA 1
ATOM 524 C C . ALA A 1 73 ? 2.944 3.308 2.271 1.00 97.69 73 ALA A C 1
ATOM 526 O O . ALA A 1 73 ? 1.873 2.756 2.528 1.00 97.69 73 ALA A O 1
ATOM 527 N N . VAL A 1 74 ? 3.966 2.645 1.723 1.00 97.88 74 VAL A N 1
ATOM 528 C CA . VAL A 1 74 ? 3.889 1.216 1.399 1.00 97.88 74 VAL A CA 1
ATOM 529 C C . VAL A 1 74 ? 5.254 0.535 1.474 1.00 97.88 74 VAL A C 1
ATOM 531 O O . VAL A 1 74 ? 6.265 1.090 1.044 1.00 97.88 74 VAL A O 1
ATOM 534 N N . THR A 1 75 ? 5.266 -0.692 1.987 1.00 98.00 75 THR A N 1
ATOM 535 C CA . THR A 1 75 ? 6.394 -1.623 1.885 1.00 98.00 75 THR A CA 1
ATOM 536 C C . THR A 1 75 ? 5.951 -2.931 1.238 1.00 98.00 75 THR A C 1
ATOM 538 O O . THR A 1 75 ? 4.788 -3.338 1.328 1.00 98.00 75 THR A O 1
ATOM 541 N N . VAL A 1 76 ? 6.892 -3.586 0.560 1.00 97.56 76 VAL A N 1
ATOM 542 C CA . VAL A 1 76 ? 6.698 -4.858 -0.139 1.00 97.56 76 VAL A CA 1
ATOM 543 C C . VAL A 1 76 ? 7.757 -5.834 0.343 1.00 97.56 76 VAL A C 1
ATOM 545 O O . VAL A 1 76 ? 8.951 -5.573 0.242 1.00 97.56 76 VAL A O 1
ATOM 548 N N . ASP A 1 77 ? 7.299 -6.940 0.917 1.00 96.88 77 ASP A N 1
ATOM 549 C CA . ASP A 1 77 ? 8.108 -8.000 1.517 1.00 96.88 77 ASP A CA 1
ATOM 550 C C . ASP A 1 77 ? 9.138 -7.451 2.531 1.00 96.88 77 ASP A C 1
ATOM 552 O O . ASP A 1 77 ? 10.265 -7.927 2.646 1.00 96.88 77 ASP A O 1
ATOM 556 N N . GLY A 1 78 ? 8.733 -6.413 3.275 1.00 96.19 78 GLY A N 1
ATOM 557 C CA . GLY A 1 78 ? 9.546 -5.746 4.297 1.00 96.19 78 GLY A CA 1
ATOM 558 C C . GLY A 1 78 ? 10.498 -4.665 3.775 1.00 96.19 78 GLY A C 1
ATOM 559 O O . GLY A 1 78 ? 11.131 -3.992 4.585 1.00 96.19 78 GLY A O 1
ATOM 560 N N . ALA A 1 79 ? 10.580 -4.458 2.459 1.00 96.88 79 ALA A N 1
ATOM 561 C CA . ALA A 1 79 ? 11.409 -3.430 1.837 1.00 96.88 79 ALA A CA 1
ATOM 562 C C . ALA A 1 79 ? 10.577 -2.236 1.346 1.00 96.88 79 ALA A C 1
ATOM 564 O O . ALA A 1 79 ? 9.370 -2.343 1.121 1.00 96.88 79 ALA A O 1
ATOM 565 N N . GLU A 1 80 ? 11.229 -1.089 1.161 1.00 94.94 80 GLU A N 1
ATOM 566 C CA . GLU A 1 80 ? 10.625 0.061 0.486 1.00 94.94 80 GLU A CA 1
ATOM 567 C C . GLU A 1 80 ? 10.166 -0.317 -0.930 1.00 94.94 80 GLU A C 1
ATOM 569 O O . GLU A 1 80 ? 10.740 -1.199 -1.578 1.00 94.94 80 GLU A O 1
ATOM 574 N N . LEU A 1 81 ? 9.109 0.344 -1.410 1.00 94.25 81 LEU A N 1
ATOM 575 C CA . LEU A 1 81 ? 8.610 0.121 -2.758 1.00 94.25 81 LEU A CA 1
ATOM 576 C C . LEU A 1 81 ? 9.721 0.371 -3.795 1.00 94.25 81 LEU A C 1
ATOM 578 O O . LEU A 1 81 ? 10.381 1.411 -3.740 1.00 94.25 81 LEU A O 1
ATOM 582 N N . PRO A 1 82 ? 9.917 -0.534 -4.774 1.00 89.75 82 PRO A N 1
ATOM 583 C CA . PRO A 1 82 ? 10.895 -0.318 -5.827 1.00 89.75 82 PRO A CA 1
ATOM 584 C C . PRO A 1 82 ? 10.674 1.003 -6.566 1.00 89.75 82 PRO A C 1
ATOM 586 O O . PRO A 1 82 ? 9.542 1.396 -6.858 1.00 89.75 82 PRO A O 1
ATOM 589 N N . TYR A 1 83 ? 11.773 1.665 -6.924 1.00 88.38 83 TYR A N 1
ATOM 590 C CA . TYR A 1 83 ? 11.714 2.931 -7.644 1.00 88.38 83 TYR A CA 1
ATOM 591 C C . TYR A 1 83 ? 10.935 2.806 -8.961 1.00 88.38 83 TYR A C 1
ATOM 593 O O . TYR A 1 83 ? 11.060 1.825 -9.703 1.00 88.38 83 TYR A O 1
ATOM 601 N N . GLY A 1 84 ? 10.134 3.830 -9.260 1.00 89.44 84 GLY A N 1
ATOM 602 C CA . GLY A 1 84 ? 9.293 3.866 -10.452 1.00 89.44 84 GLY A CA 1
ATOM 603 C C . GLY A 1 84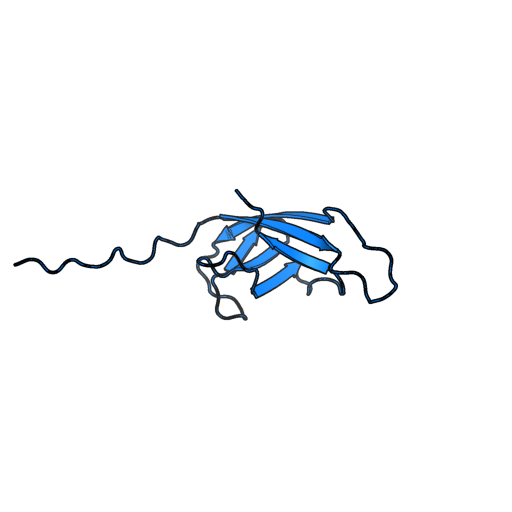 ? 8.100 2.913 -10.388 1.00 89.44 84 GLY A C 1
ATOM 604 O O . GLY A 1 84 ? 7.554 2.574 -11.436 1.00 89.44 84 GLY A O 1
ATOM 605 N N . TRP A 1 85 ? 7.711 2.437 -9.203 1.00 93.88 85 TRP A N 1
ATOM 606 C CA . TRP A 1 85 ? 6.448 1.737 -8.966 1.00 93.88 85 TRP A CA 1
ATOM 607 C C . TRP A 1 85 ? 5.515 2.632 -8.153 1.00 93.88 85 TRP A C 1
ATOM 609 O O . TRP A 1 85 ? 5.954 3.522 -7.429 1.00 93.88 85 TRP A O 1
ATOM 619 N N . VAL A 1 86 ? 4.216 2.382 -8.272 1.00 95.44 86 VAL A N 1
ATOM 620 C CA . VAL A 1 86 ? 3.176 3.038 -7.477 1.00 95.44 86 VAL A CA 1
ATOM 621 C C . VAL A 1 86 ? 2.236 1.993 -6.892 1.00 95.44 86 VAL A C 1
ATOM 623 O O . VAL A 1 86 ? 1.991 0.950 -7.506 1.00 95.44 86 VAL A O 1
ATOM 626 N N . ALA A 1 87 ? 1.699 2.284 -5.710 1.00 97.19 87 ALA A N 1
ATOM 627 C CA . ALA A 1 87 ? 0.671 1.491 -5.052 1.00 97.19 87 ALA A CA 1
ATOM 628 C C . ALA A 1 87 ? -0.641 2.274 -5.027 1.00 97.19 87 ALA A C 1
ATOM 630 O O . ALA A 1 87 ? -0.656 3.464 -4.720 1.00 97.19 87 ALA A O 1
ATOM 631 N N . GLN A 1 88 ? -1.744 1.612 -5.360 1.00 97.38 88 GLN A N 1
ATOM 632 C CA . GLN A 1 88 ? -3.074 2.218 -5.364 1.00 97.38 88 GLN A CA 1
ATOM 633 C C . GLN A 1 88 ? -4.087 1.239 -4.790 1.00 97.38 88 GLN A C 1
ATOM 635 O O . GLN A 1 88 ? -3.979 0.031 -5.002 1.00 97.38 88 GLN A O 1
ATOM 640 N N . VAL A 1 89 ? -5.099 1.749 -4.099 1.00 97.88 89 VAL A N 1
ATOM 641 C CA . VAL A 1 89 ? -6.263 0.942 -3.739 1.00 97.88 89 VAL A CA 1
ATOM 642 C C . VAL A 1 89 ? -7.087 0.679 -5.005 1.00 97.88 89 VAL A C 1
ATOM 644 O O . VAL A 1 89 ? -7.318 1.592 -5.795 1.00 97.88 89 VAL A O 1
ATOM 647 N N . ALA A 1 90 ? -7.518 -0.564 -5.221 1.00 94.94 90 ALA A N 1
ATOM 648 C CA . ALA A 1 90 ? -8.440 -0.887 -6.305 1.00 94.94 90 ALA A CA 1
ATOM 649 C C . ALA A 1 90 ? -9.799 -0.202 -6.077 1.00 94.94 90 ALA A C 1
ATOM 651 O O . ALA A 1 90 ? -10.308 -0.175 -4.946 1.00 94.94 90 ALA A O 1
ATOM 652 N N . ASP A 1 91 ? -10.391 0.327 -7.149 1.00 79.38 91 ASP A N 1
ATOM 653 C CA . ASP A 1 91 ? -11.805 0.700 -7.133 1.00 79.38 91 ASP A CA 1
ATOM 654 C C . ASP A 1 91 ? -12.663 -0.548 -6.889 1.00 79.38 91 ASP A C 1
ATOM 656 O O . ASP A 1 91 ? -12.307 -1.648 -7.326 1.00 79.38 91 ASP A O 1
ATOM 660 N N . ALA A 1 92 ? -13.731 -0.368 -6.114 1.00 58.62 92 ALA A N 1
ATOM 661 C CA . ALA A 1 92 ? -14.679 -1.426 -5.768 1.00 58.62 92 ALA A CA 1
ATOM 662 C C . ALA A 1 92 ? -15.691 -1.663 -6.894 1.00 58.62 92 ALA A C 1
ATOM 664 O O . ALA A 1 92 ? -16.093 -0.669 -7.540 1.00 58.62 92 ALA A O 1
#

Sequence (92 aa):
MNSSAAPGPAAAPDRYTVVLRPGLAEPGGSPRRGVLRTALVQATGEFGASGYPRYAGEGVQADIDPRTRTVEAVTVDGAELPYGWVAQVADA

Foldseek 3Di:
DDDPDDPDPDPQDQKFKKWKFFAADDVPDDGGDDTPDIWIWGFPVDADPLRATWTDTPQKIFRADSVVRDGRAIDGNNHGDDPRMDMGTDDD

pLDDT: mean 87.54, std 16.29, range [40.19, 98.62]

Radius of gyration: 16.11 Å; chains: 1; bounding box: 47×30×45 Å

Secondary structure (DSSP, 8-state):
----PPPPPPPPPSEEEEEEEE-PPPTTSPPP-S-SEEEEEEEEEEE-TTSSEEEEETTEEEEE-TTT--EEEEEETTEEPPTTEEEEEPP-